Protein AF-A0A1Q7UAX7-F1 (afdb_monomer)

Nearest PDB structures (foldseek):
  2cfx-assembly1_C  TM=7.846E-01  e=9.219E-02  Bacillus subtilis
  2dbb-assembly1_B  TM=7.758E-01  e=1.202E-01  Pyrococcus horikoshii OT3
  7fby-assembly1_A  TM=7.642E-01  e=1.202E-01  Pyrococcus horikoshii OT3
  5duk-assembly1_B  TM=7.261E-0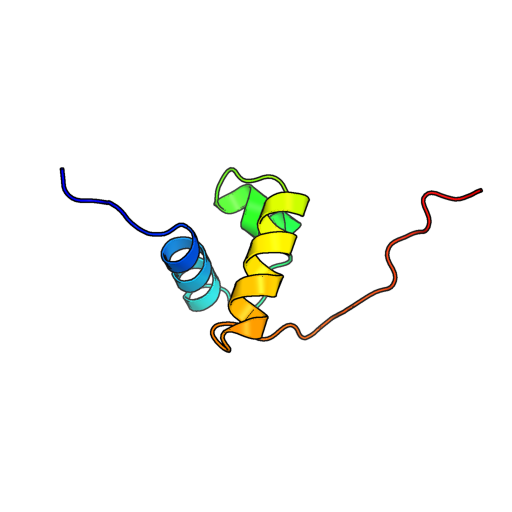1  e=1.791E-01  Thermoplasmatales archaeon SCGC AB-539-N05
  4zzl-assembly1_A  TM=8.138E-01  e=3.800E+00  Pseudomonas aeruginosa

Solvent-accessible surface area (backbone atoms only — not comparable to full-atom values): 4078 Å² total; per-residue (Å²): 142,88,78,84,72,50,71,65,54,55,5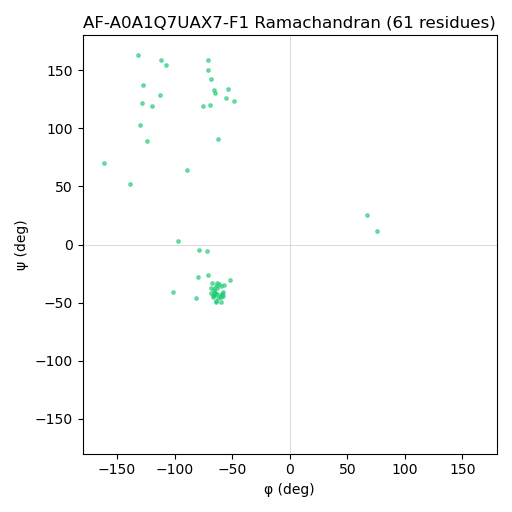3,52,54,51,37,72,77,44,80,81,66,54,44,55,60,48,9,61,75,69,78,42,55,39,72,60,35,45,54,50,52,53,51,36,31,76,72,66,76,46,81,87,86,82,84,78,84,72,78,69,87,70,132

Secondary structure (DSSP, 8-state):
------HHHHHHHHHHH-S---HHHHHHHHT--HHHHHHHHHHHHHTTSS------PPPP---

Foldseek 3Di:
DPDPDPVVNVLLVVCVVPVDDQLPRSCVVVVHDSVVSVVVQVVCVVVVNHDDDDDDPDPDPDD

Mean predicted aligned error: 5.6 Å

Sequence (63 aa):
MDDWWSVDDEILACLAVNPYLTPAELGHKLGMSEPATSSLLALLAAEGKVRLRTVERADSPDR

Radius of gyration: 13.02 Å; Cα contacts (8 Å, |Δi|>4): 36; chains: 1; bounding box: 24×20×49 Å

pLDDT: mean 87.77, std 14.19, range [41.81, 96.62]

Structure (mmCIF, N/CA/C/O backbone):
data_AF-A0A1Q7UAX7-F1
#
_entry.id   AF-A0A1Q7UAX7-F1
#
loop_
_atom_site.group_PDB
_atom_site.id
_atom_site.type_symbol
_atom_site.label_atom_id
_atom_site.label_alt_id
_atom_site.label_comp_id
_atom_site.label_asym_id
_atom_site.label_entity_id
_atom_site.label_seq_id
_atom_site.pdbx_PDB_ins_code
_atom_site.Cartn_x
_atom_site.Cartn_y
_atom_site.Cartn_z
_atom_site.occupancy
_atom_site.B_iso_or_equiv
_atom_site.auth_seq_id
_atom_site.auth_comp_id
_atom_site.auth_asym_id
_atom_site.auth_atom_id
_atom_site.pdbx_PDB_model_num
ATOM 1 N N . MET A 1 1 ? 8.161 10.111 -24.950 1.00 41.81 1 MET A N 1
ATOM 2 C CA . MET A 1 1 ? 8.394 10.216 -23.491 1.00 41.81 1 MET A CA 1
ATOM 3 C C . MET A 1 1 ? 7.071 9.817 -22.867 1.00 41.81 1 MET A C 1
ATOM 5 O O . MET A 1 1 ? 6.314 10.680 -22.459 1.00 41.81 1 MET A O 1
ATOM 9 N N . ASP A 1 2 ? 6.727 8.536 -22.952 1.00 50.47 2 ASP A N 1
ATOM 10 C CA . ASP A 1 2 ? 5.321 8.108 -22.942 1.00 50.47 2 ASP A CA 1
ATOM 11 C C . ASP A 1 2 ? 5.124 6.861 -22.088 1.00 50.47 2 ASP A C 1
ATOM 13 O O . ASP A 1 2 ? 4.582 5.884 -22.568 1.00 50.47 2 ASP A O 1
ATOM 17 N N . ASP A 1 3 ? 5.595 6.893 -20.844 1.00 50.12 3 ASP A N 1
ATOM 18 C CA . ASP A 1 3 ? 5.120 5.980 -19.796 1.00 50.12 3 ASP A CA 1
ATOM 19 C C . ASP A 1 3 ? 5.492 6.575 -18.441 1.00 50.12 3 ASP A C 1
ATOM 21 O O . ASP A 1 3 ? 6.405 6.144 -17.743 1.00 50.12 3 ASP A O 1
ATOM 25 N N . TRP A 1 4 ? 4.815 7.668 -18.099 1.00 54.03 4 TRP A N 1
ATOM 26 C CA . TRP A 1 4 ? 4.816 8.185 -16.737 1.00 54.03 4 TRP A CA 1
ATOM 27 C C . TRP A 1 4 ? 3.669 7.513 -15.986 1.00 54.03 4 TRP A C 1
ATOM 29 O O . TRP A 1 4 ? 2.686 8.158 -15.631 1.00 54.03 4 TRP A O 1
ATOM 39 N N . TRP A 1 5 ? 3.742 6.196 -15.809 1.00 59.06 5 TRP A N 1
ATOM 40 C CA . TRP A 1 5 ? 2.821 5.524 -14.898 1.00 59.06 5 TRP A CA 1
ATOM 41 C C . TRP A 1 5 ? 3.109 6.035 -13.490 1.00 59.06 5 TRP A C 1
ATOM 43 O O . TRP A 1 5 ? 4.270 6.130 -13.079 1.00 59.06 5 TRP A O 1
ATOM 53 N N . SER A 1 6 ? 2.067 6.442 -12.765 1.00 84.25 6 SER A N 1
ATOM 54 C CA . SER A 1 6 ? 2.245 6.735 -11.350 1.00 84.25 6 SER A CA 1
ATOM 55 C C . SER A 1 6 ? 2.520 5.416 -10.636 1.00 84.25 6 SER A C 1
ATOM 57 O O . SER A 1 6 ? 1.891 4.404 -10.940 1.00 84.25 6 SER A O 1
ATOM 59 N N . VAL A 1 7 ? 3.408 5.426 -9.645 1.00 88.31 7 VAL A N 1
ATOM 60 C CA . VAL A 1 7 ? 3.608 4.278 -8.743 1.00 88.31 7 VAL A CA 1
ATOM 61 C C . VAL A 1 7 ? 2.269 3.817 -8.144 1.00 88.31 7 VAL A C 1
ATOM 63 O O . VAL A 1 7 ? 2.055 2.627 -7.923 1.00 88.31 7 VAL A O 1
ATOM 66 N N . ASP A 1 8 ? 1.327 4.744 -7.959 1.00 91.81 8 ASP A N 1
ATOM 67 C CA . ASP A 1 8 ? -0.044 4.447 -7.547 1.00 91.81 8 ASP A CA 1
ATOM 68 C C . ASP A 1 8 ? -0.773 3.518 -8.529 1.00 91.81 8 ASP A C 1
ATOM 70 O O . ASP A 1 8 ? -1.456 2.588 -8.102 1.00 91.81 8 ASP A O 1
ATOM 74 N N . ASP A 1 9 ? -0.625 3.740 -9.837 1.00 93.56 9 ASP A N 1
ATOM 75 C CA . ASP A 1 9 ? -1.282 2.932 -10.866 1.00 93.56 9 ASP A CA 1
ATOM 76 C C . ASP A 1 9 ? -0.698 1.515 -10.900 1.00 93.56 9 ASP A C 1
ATOM 78 O O . ASP A 1 9 ? -1.443 0.543 -11.032 1.00 93.56 9 ASP A O 1
ATOM 82 N N . GLU A 1 10 ? 0.615 1.372 -10.694 1.00 94.06 10 GLU A N 1
ATOM 83 C CA . GLU A 1 10 ? 1.269 0.063 -10.574 1.00 94.06 10 GLU A CA 1
ATOM 84 C C . GLU A 1 10 ? 0.808 -0.698 -9.322 1.00 94.06 10 GLU A C 1
ATOM 86 O O . GLU A 1 10 ? 0.536 -1.904 -9.384 1.00 94.06 10 GLU A O 1
ATOM 91 N N . ILE A 1 11 ? 0.648 0.006 -8.195 1.00 94.94 11 ILE A N 1
ATOM 92 C CA . ILE A 1 11 ? 0.073 -0.549 -6.963 1.00 94.94 11 ILE A CA 1
ATOM 93 C C . ILE A 1 11 ? -1.351 -1.054 -7.224 1.00 94.94 11 ILE A C 1
ATOM 95 O O . ILE A 1 11 ? -1.679 -2.195 -6.883 1.00 94.94 11 ILE A O 1
ATOM 99 N N . LEU A 1 12 ? -2.199 -0.233 -7.849 1.00 95.56 12 LEU A N 1
ATOM 100 C CA . LEU A 1 12 ? -3.586 -0.592 -8.143 1.00 95.56 12 LEU A CA 1
ATOM 101 C C . LEU A 1 12 ? -3.678 -1.747 -9.145 1.00 95.56 12 LEU A C 1
ATOM 103 O O . LEU A 1 12 ? -4.504 -2.642 -8.960 1.00 95.56 12 LEU A O 1
ATOM 107 N N . ALA A 1 13 ? -2.807 -1.785 -10.154 1.00 95.25 13 ALA A N 1
ATOM 108 C CA . ALA A 1 13 ? -2.728 -2.891 -11.103 1.00 95.25 13 ALA A CA 1
ATOM 109 C C . ALA A 1 13 ? -2.328 -4.204 -10.410 1.00 95.25 13 ALA A C 1
ATOM 111 O O . ALA A 1 13 ? -2.951 -5.243 -10.644 1.00 95.25 13 ALA A O 1
ATOM 112 N N . CYS A 1 14 ? -1.353 -4.164 -9.496 1.00 95.38 14 CYS A N 1
ATOM 113 C CA . CYS A 1 14 ? -0.983 -5.329 -8.692 1.00 95.38 14 CYS A CA 1
ATOM 114 C C . CYS A 1 14 ? -2.158 -5.828 -7.840 1.00 95.38 14 CYS A C 1
ATOM 116 O O . CYS A 1 14 ? -2.427 -7.032 -7.811 1.00 95.38 14 CYS A O 1
ATOM 118 N N . LEU A 1 15 ? -2.881 -4.912 -7.188 1.00 95.00 15 LEU A N 1
ATOM 119 C CA . LEU A 1 15 ? -4.035 -5.238 -6.345 1.00 95.00 15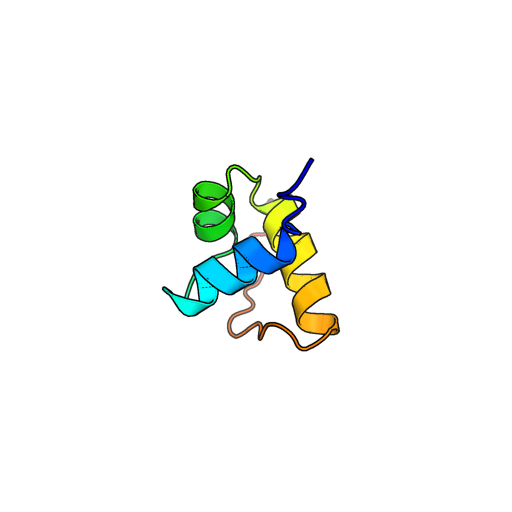 LEU A CA 1
ATOM 120 C C . LEU A 1 15 ? -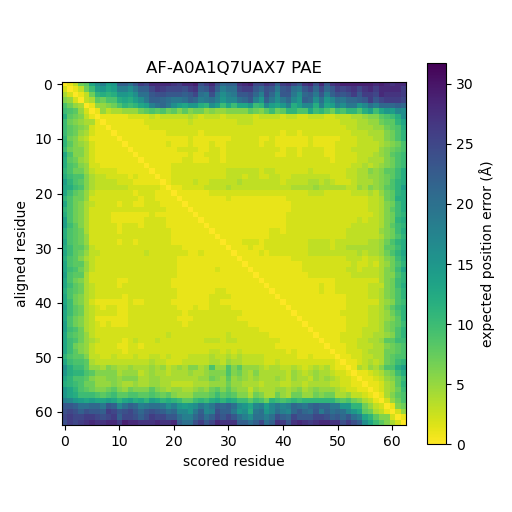5.258 -5.704 -7.148 1.00 95.00 15 LEU A C 1
ATOM 122 O O . LEU A 1 15 ? -6.071 -6.472 -6.636 1.00 95.00 15 LEU A O 1
ATOM 126 N N . ALA A 1 16 ? -5.384 -5.296 -8.412 1.00 95.44 16 ALA A N 1
ATOM 127 C CA . ALA A 1 16 ? -6.415 -5.807 -9.309 1.00 95.44 16 ALA A CA 1
ATOM 128 C C . ALA A 1 16 ? -6.191 -7.290 -9.657 1.00 95.44 16 ALA A C 1
ATOM 130 O O . ALA A 1 16 ? -7.158 -8.035 -9.812 1.00 95.44 16 ALA A O 1
ATOM 131 N N . VAL A 1 17 ? -4.928 -7.728 -9.750 1.00 96.12 17 VAL A N 1
ATOM 132 C CA . VAL A 1 17 ? -4.566 -9.135 -9.997 1.00 96.12 17 VAL A CA 1
ATOM 133 C C . VAL A 1 17 ? -4.606 -9.959 -8.708 1.00 96.12 17 VAL A C 1
ATOM 135 O O . VAL A 1 17 ? -5.161 -11.057 -8.698 1.00 96.12 17 VAL A O 1
ATOM 138 N N . ASN A 1 18 ? -4.031 -9.442 -7.617 1.00 94.00 18 ASN A N 1
ATOM 139 C CA . ASN A 1 18 ? -4.116 -10.047 -6.291 1.00 94.00 18 ASN A CA 1
ATOM 140 C C . ASN A 1 18 ? -4.543 -9.000 -5.246 1.00 94.00 18 ASN A C 1
ATOM 142 O O . ASN A 1 18 ? -3.700 -8.232 -4.781 1.00 94.00 18 ASN A O 1
ATOM 146 N N . PRO A 1 19 ? -5.814 -9.009 -4.805 1.00 91.25 19 PRO A N 1
ATOM 147 C CA . PRO A 1 19 ? -6.336 -8.004 -3.880 1.00 91.25 19 PRO A CA 1
ATOM 148 C C . PRO A 1 19 ? -5.810 -8.142 -2.446 1.00 91.25 19 PRO A C 1
ATOM 150 O O . PRO A 1 19 ? -6.120 -7.297 -1.604 1.00 91.25 19 PRO A O 1
ATOM 153 N N . TYR A 1 20 ? -5.046 -9.199 -2.149 1.00 91.06 20 TYR A N 1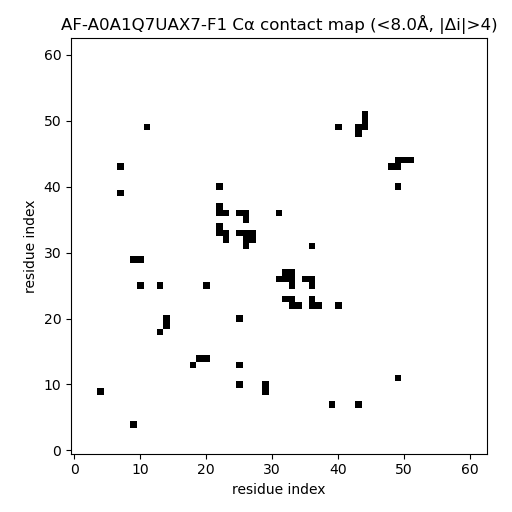
ATOM 154 C CA . TYR A 1 20 ? -4.507 -9.481 -0.823 1.00 91.06 20 TYR A CA 1
ATOM 155 C C . TYR A 1 20 ? -2.985 -9.609 -0.897 1.00 91.06 20 TYR A C 1
ATOM 157 O O . TYR A 1 20 ? -2.441 -10.693 -1.107 1.00 91.06 20 TYR A O 1
ATOM 165 N N . LEU A 1 21 ? -2.312 -8.471 -0.736 1.00 93.56 21 LEU A N 1
ATOM 166 C CA . LEU A 1 21 ? -0.860 -8.368 -0.632 1.00 93.56 21 LEU A CA 1
ATOM 167 C C . LEU A 1 21 ? -0.506 -7.580 0.627 1.00 93.56 21 LEU A C 1
ATOM 169 O O . LEU A 1 21 ? -1.120 -6.551 0.923 1.00 93.56 21 LEU A O 1
ATOM 173 N N . THR A 1 22 ? 0.494 -8.059 1.355 1.00 93.69 22 THR A N 1
ATOM 174 C CA . THR A 1 22 ? 1.144 -7.278 2.410 1.00 93.69 22 THR A CA 1
ATOM 175 C C . THR A 1 22 ? 1.988 -6.152 1.796 1.00 93.69 22 THR A C 1
ATOM 177 O O . THR A 1 22 ? 2.403 -6.253 0.634 1.00 93.69 22 THR A O 1
ATOM 180 N N . PRO A 1 23 ? 2.300 -5.082 2.553 1.00 94.62 23 PRO A N 1
ATOM 181 C CA . PRO A 1 23 ? 3.211 -4.041 2.079 1.00 94.62 23 PRO A CA 1
ATOM 182 C C . PRO A 1 23 ? 4.590 -4.584 1.674 1.00 94.62 23 PRO A C 1
ATOM 184 O O . PRO A 1 23 ? 5.163 -4.108 0.697 1.00 94.62 23 PRO A O 1
ATOM 187 N N . ALA A 1 24 ? 5.095 -5.611 2.367 1.00 94.94 24 ALA A N 1
ATOM 188 C CA . ALA A 1 24 ? 6.357 -6.271 2.036 1.00 94.94 24 ALA A CA 1
ATOM 189 C C . ALA A 1 24 ? 6.310 -6.975 0.670 1.00 94.94 24 ALA A C 1
ATOM 191 O O . ALA A 1 24 ? 7.185 -6.772 -0.172 1.00 94.94 24 ALA A O 1
ATOM 192 N N . GLU A 1 25 ? 5.271 -7.780 0.423 1.00 96.25 25 GLU A N 1
ATOM 193 C CA . GLU A 1 25 ? 5.103 -8.496 -0.849 1.00 96.25 25 GLU A CA 1
ATOM 194 C C . GLU A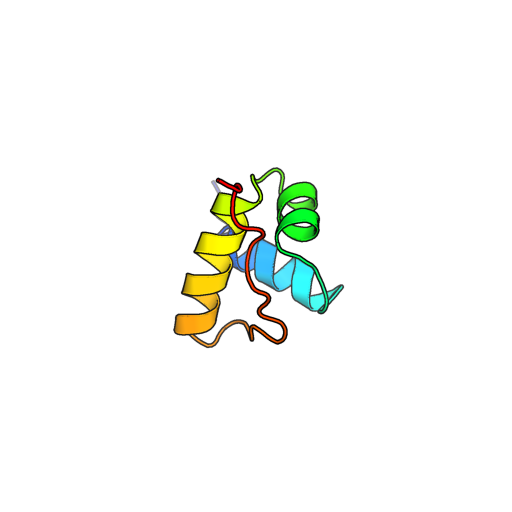 1 25 ? 4.897 -7.535 -2.019 1.00 96.25 25 GLU A C 1
ATOM 196 O O . GLU A 1 25 ? 5.452 -7.739 -3.102 1.00 96.25 25 GLU A O 1
ATOM 201 N N . LEU A 1 26 ? 4.097 -6.487 -1.806 1.00 95.62 26 LEU A N 1
ATOM 202 C CA . LEU A 1 26 ? 3.841 -5.472 -2.819 1.00 95.62 26 LEU A CA 1
ATOM 203 C C . LEU A 1 26 ? 5.112 -4.668 -3.120 1.00 95.62 26 LEU A C 1
ATOM 205 O O . LEU A 1 26 ? 5.461 -4.504 -4.286 1.00 95.62 26 LEU A O 1
ATOM 209 N N . GLY A 1 27 ? 5.849 -4.253 -2.086 1.00 95.44 27 GLY A N 1
ATOM 210 C CA . GLY A 1 27 ? 7.125 -3.562 -2.246 1.00 95.44 27 GLY A CA 1
ATOM 211 C C . GLY A 1 27 ? 8.141 -4.410 -3.007 1.00 95.44 27 GLY A C 1
ATOM 212 O O . GLY A 1 27 ? 8.738 -3.937 -3.969 1.00 95.44 27 GLY A O 1
ATOM 213 N N . HIS A 1 28 ? 8.260 -5.698 -2.673 1.00 96.44 28 HIS A N 1
ATOM 214 C CA . HIS A 1 28 ? 9.139 -6.621 -3.393 1.00 96.44 28 HIS A CA 1
ATOM 215 C C . HIS A 1 28 ? 8.793 -6.727 -4.888 1.00 96.44 28 HIS A C 1
ATOM 217 O O . HIS A 1 28 ? 9.693 -6.703 -5.725 1.00 96.44 28 HIS A O 1
ATOM 223 N N . LYS A 1 29 ? 7.499 -6.799 -5.234 1.00 95.25 29 LYS A N 1
ATOM 224 C CA . LYS A 1 29 ? 7.036 -6.841 -6.633 1.00 95.25 29 LYS A CA 1
ATOM 225 C C . LYS A 1 29 ? 7.370 -5.569 -7.412 1.00 95.25 29 LYS A C 1
ATOM 227 O O . LYS A 1 29 ? 7.662 -5.664 -8.599 1.00 95.25 29 LYS A O 1
ATOM 232 N N . LEU A 1 30 ? 7.324 -4.417 -6.747 1.00 93.31 30 LEU A N 1
ATOM 233 C CA . LEU A 1 30 ? 7.521 -3.097 -7.352 1.00 93.31 30 LEU A CA 1
ATOM 234 C C . LEU A 1 30 ? 8.959 -2.565 -7.205 1.00 93.31 30 LEU A C 1
ATOM 236 O O . LEU A 1 30 ? 9.248 -1.441 -7.598 1.00 93.31 30 LEU A O 1
ATOM 240 N N . GLY A 1 31 ? 9.878 -3.343 -6.619 1.00 95.00 31 GLY A N 1
ATOM 241 C CA . GLY A 1 31 ? 11.251 -2.891 -6.360 1.00 95.00 31 GLY A CA 1
ATOM 242 C C . GLY A 1 31 ? 11.349 -1.779 -5.307 1.00 95.00 31 GLY A C 1
ATOM 243 O O . GLY A 1 31 ? 12.303 -1.002 -5.307 1.00 95.00 31 GLY A O 1
ATOM 244 N N . MET A 1 32 ? 10.369 -1.695 -4.407 1.00 95.00 32 MET A N 1
ATOM 245 C CA . MET A 1 32 ? 10.261 -0.685 -3.358 1.00 95.00 32 MET A CA 1
ATOM 246 C C . MET A 1 32 ? 10.557 -1.269 -1.979 1.00 95.00 32 MET A C 1
ATOM 248 O O . MET A 1 32 ? 10.345 -2.453 -1.712 1.00 95.00 32 MET A O 1
ATOM 252 N N . SER A 1 33 ? 11.005 -0.415 -1.059 1.00 96.00 33 SER A N 1
ATOM 253 C CA . SER A 1 33 ? 11.101 -0.810 0.343 1.00 96.00 33 SER A CA 1
ATOM 254 C C . SER A 1 33 ? 9.708 -0.937 0.964 1.00 96.00 33 SER A C 1
ATOM 256 O O . SER A 1 33 ? 8.767 -0.221 0.602 1.00 96.00 33 SER A O 1
ATOM 258 N N . GLU A 1 34 ? 9.576 -1.828 1.941 1.00 95.50 34 GLU A N 1
ATOM 259 C CA . GLU A 1 34 ? 8.326 -2.010 2.678 1.00 95.50 34 GLU A CA 1
ATOM 260 C C . GLU A 1 34 ? 7.838 -0.712 3.364 1.00 95.50 34 GLU A C 1
ATOM 262 O O . GLU A 1 34 ? 6.667 -0.377 3.192 1.00 95.50 34 GLU A O 1
ATOM 267 N N . PRO A 1 35 ? 8.680 0.101 4.043 1.00 94.94 35 PRO A N 1
ATOM 268 C CA . PRO A 1 35 ? 8.220 1.360 4.640 1.00 94.94 35 PRO A CA 1
ATOM 269 C C . PRO A 1 35 ? 7.704 2.386 3.621 1.00 94.94 35 PRO A C 1
ATOM 271 O O . PRO A 1 35 ? 6.719 3.082 3.887 1.00 94.94 35 PRO A O 1
ATOM 274 N N . ALA A 1 36 ? 8.342 2.480 2.448 1.00 94.81 36 ALA A N 1
ATOM 275 C CA . ALA A 1 36 ? 7.878 3.360 1.375 1.00 94.81 36 ALA A CA 1
ATOM 276 C C . ALA A 1 36 ? 6.517 2.891 0.842 1.00 94.81 36 ALA A C 1
ATOM 278 O O . ALA A 1 36 ? 5.595 3.692 0.694 1.00 94.81 36 ALA A O 1
ATOM 279 N N . THR A 1 37 ? 6.372 1.579 0.646 1.00 95.75 37 THR A N 1
ATOM 280 C CA . THR A 1 37 ? 5.122 0.955 0.197 1.00 95.75 37 THR A CA 1
ATOM 281 C C . THR A 1 37 ? 3.994 1.183 1.206 1.00 95.75 37 THR A C 1
ATOM 283 O O . THR A 1 37 ? 2.913 1.628 0.829 1.00 95.75 37 THR A O 1
ATOM 286 N N . SER A 1 38 ? 4.253 0.976 2.500 1.00 95.19 38 SER A N 1
ATOM 287 C CA . SER A 1 38 ? 3.298 1.255 3.582 1.00 95.19 38 SER A CA 1
ATOM 288 C C . SER A 1 38 ? 2.846 2.717 3.605 1.00 95.19 38 SER A C 1
ATOM 290 O O . SER A 1 38 ? 1.661 2.994 3.791 1.00 95.19 38 SER A O 1
ATOM 292 N N . SER A 1 39 ? 3.768 3.655 3.374 1.00 95.00 39 SER A N 1
ATOM 293 C CA . SER A 1 39 ? 3.453 5.090 3.340 1.00 95.00 39 SER A CA 1
ATOM 294 C C . SER A 1 39 ? 2.528 5.444 2.171 1.00 95.00 39 SER A C 1
ATOM 296 O O . SER A 1 39 ? 1.552 6.169 2.356 1.00 95.00 39 SER A O 1
ATOM 298 N N . LEU A 1 40 ? 2.786 4.889 0.983 1.00 95.25 40 LEU A N 1
ATOM 299 C CA . LEU A 1 40 ? 1.930 5.088 -0.191 1.00 95.25 40 LEU A CA 1
ATOM 300 C C . LEU A 1 40 ? 0.554 4.447 -0.015 1.00 95.25 40 LEU A C 1
ATOM 302 O O . LEU A 1 40 ? -0.460 5.081 -0.292 1.00 95.25 40 LEU A O 1
ATOM 306 N N . LEU A 1 41 ? 0.493 3.224 0.517 1.00 95.56 41 LEU A N 1
ATOM 307 C CA . LEU A 1 41 ? -0.777 2.559 0.806 1.00 95.56 41 LEU A CA 1
ATOM 308 C C . LEU A 1 41 ? -1.635 3.362 1.794 1.00 95.56 41 LEU A C 1
ATOM 310 O O . LEU A 1 41 ? -2.855 3.405 1.636 1.00 95.56 41 LEU A O 1
ATOM 314 N N . ALA A 1 42 ? -1.024 4.029 2.777 1.00 95.69 42 ALA A N 1
ATOM 315 C CA . ALA A 1 42 ? -1.740 4.918 3.689 1.00 95.69 42 ALA A CA 1
ATOM 316 C C . ALA A 1 42 ? -2.334 6.143 2.968 1.00 95.69 42 ALA A C 1
ATOM 318 O O . ALA A 1 42 ? -3.487 6.495 3.224 1.00 95.69 42 ALA A O 1
ATOM 319 N N . LEU A 1 43 ? -1.590 6.759 2.039 1.00 95.88 43 LEU A N 1
ATOM 320 C CA . LEU A 1 43 ? -2.086 7.872 1.217 1.00 95.88 43 LEU A CA 1
ATOM 321 C C . LEU A 1 43 ? -3.234 7.427 0.305 1.00 95.88 43 LEU A C 1
ATOM 323 O O . LEU A 1 43 ? -4.309 8.023 0.320 1.00 95.88 43 LEU A O 1
ATOM 327 N N . LEU A 1 44 ? -3.057 6.317 -0.410 1.00 95.94 44 LEU A N 1
ATOM 328 C CA . LEU A 1 44 ? -4.087 5.748 -1.279 1.00 95.94 44 LEU A CA 1
ATOM 329 C C . LEU A 1 44 ? -5.348 5.351 -0.503 1.00 95.94 44 LEU A C 1
ATOM 331 O O . LEU A 1 44 ? -6.460 5.468 -1.020 1.00 95.94 44 LEU A O 1
ATOM 335 N N . ALA A 1 45 ? -5.200 4.890 0.741 1.00 96.31 45 ALA A N 1
ATOM 336 C CA . ALA A 1 45 ? -6.331 4.601 1.612 1.00 96.31 45 ALA A CA 1
ATOM 337 C C . ALA A 1 45 ? -7.068 5.881 2.027 1.00 96.31 45 ALA A C 1
ATOM 339 O O . ALA A 1 45 ? -8.299 5.902 2.015 1.00 96.31 45 ALA A O 1
ATOM 340 N N . ALA A 1 46 ? -6.335 6.955 2.345 1.00 96.62 46 ALA A N 1
ATOM 341 C CA . ALA A 1 46 ? -6.919 8.261 2.648 1.00 96.62 46 ALA A CA 1
ATOM 342 C C . ALA A 1 46 ? -7.679 8.853 1.444 1.00 96.62 46 ALA A C 1
ATOM 344 O O . ALA A 1 46 ? -8.715 9.490 1.623 1.00 96.62 46 ALA A O 1
ATOM 345 N N . GLU A 1 47 ? -7.215 8.580 0.224 1.00 96.12 47 GLU A N 1
ATOM 346 C CA . GLU A 1 47 ? -7.890 8.942 -1.030 1.00 96.12 47 GLU A CA 1
ATOM 347 C C . GLU A 1 47 ? -9.050 7.999 -1.407 1.00 96.12 47 GLU A C 1
ATOM 349 O O . GLU A 1 47 ? -9.750 8.235 -2.391 1.00 96.12 47 GLU A O 1
ATOM 354 N N . GLY A 1 48 ? -9.268 6.917 -0.650 1.00 96.31 48 GLY A N 1
ATOM 355 C CA . GLY A 1 48 ? -10.323 5.934 -0.909 1.00 96.31 48 GLY A CA 1
ATOM 356 C C . GLY A 1 48 ? -10.040 4.973 -2.070 1.00 96.31 48 GLY A C 1
ATOM 357 O O . GLY A 1 48 ? -10.940 4.243 -2.487 1.00 96.31 48 GLY A O 1
ATOM 358 N N . LYS A 1 49 ? -8.805 4.944 -2.582 1.00 95.56 49 LYS A N 1
ATOM 359 C CA . LYS A 1 49 ? -8.380 4.084 -3.699 1.00 95.56 49 LYS A CA 1
ATOM 360 C C . LYS A 1 49 ? -8.081 2.647 -3.265 1.00 95.56 49 LYS A C 1
ATOM 362 O O . LYS A 1 49 ? -8.257 1.719 -4.048 1.00 95.56 49 LYS A O 1
ATOM 367 N N . VAL A 1 50 ? -7.669 2.446 -2.012 1.00 94.88 50 VAL A N 1
ATOM 368 C CA . VAL A 1 50 ? -7.468 1.115 -1.412 1.00 94.88 50 VAL A CA 1
ATOM 369 C C . VAL A 1 50 ? -8.127 1.029 -0.037 1.00 94.88 50 VAL A C 1
ATOM 371 O O . VAL A 1 50 ? -8.461 2.038 0.580 1.00 94.88 50 VAL A O 1
ATOM 374 N N . ARG A 1 51 ? -8.325 -0.194 0.468 1.00 93.00 51 ARG A N 1
ATOM 375 C CA . ARG A 1 51 ? -8.861 -0.441 1.816 1.00 93.00 51 ARG A CA 1
ATOM 376 C C . ARG A 1 51 ? -7.856 -1.232 2.641 1.00 93.00 51 ARG A C 1
ATOM 378 O O . ARG A 1 51 ? -7.566 -2.379 2.310 1.00 93.00 51 ARG A O 1
ATOM 385 N N . LEU A 1 52 ? -7.402 -0.659 3.752 1.00 90.38 52 LEU A N 1
ATOM 386 C CA . LEU A 1 52 ? -6.624 -1.383 4.757 1.00 90.38 52 LEU A CA 1
ATOM 387 C C . LEU A 1 52 ? -7.577 -2.281 5.564 1.00 90.38 52 LEU A C 1
ATOM 389 O O . LEU A 1 52 ? -8.535 -1.786 6.156 1.00 90.38 52 LEU A O 1
ATOM 393 N N . ARG A 1 53 ? -7.368 -3.605 5.539 1.00 86.81 53 ARG A N 1
ATOM 394 C CA . ARG A 1 53 ? -8.233 -4.580 6.242 1.00 86.81 53 ARG A CA 1
ATOM 395 C C . ARG A 1 53 ? -7.642 -5.077 7.552 1.00 86.81 53 ARG A C 1
ATOM 397 O O . ARG A 1 53 ? -8.378 -5.230 8.520 1.00 86.81 53 ARG A O 1
ATOM 404 N N . THR A 1 54 ? -6.340 -5.330 7.560 1.00 85.19 54 THR A N 1
ATOM 405 C CA . THR A 1 54 ? -5.616 -5.814 8.732 1.00 85.19 54 THR A CA 1
ATOM 406 C C . THR A 1 54 ? -4.673 -4.716 9.180 1.00 85.19 54 THR A C 1
ATOM 408 O O . THR A 1 54 ? -3.927 -4.166 8.374 1.00 85.19 54 THR A O 1
ATOM 411 N N . VAL A 1 55 ? -4.738 -4.389 10.463 1.00 85.00 55 VAL A N 1
ATOM 412 C CA . VAL A 1 55 ? -3.773 -3.535 11.145 1.00 85.00 55 VAL A CA 1
ATOM 413 C C 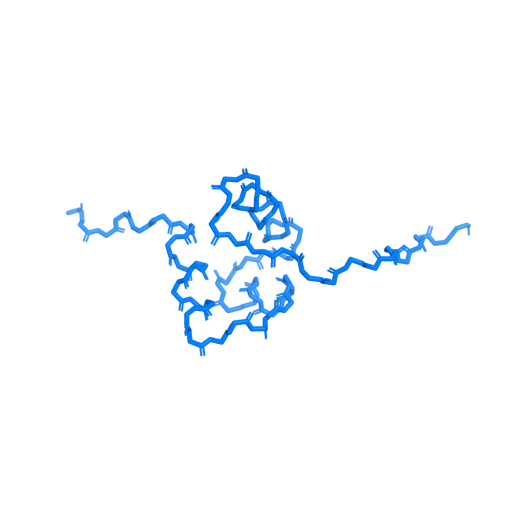. VAL A 1 55 ? -3.361 -4.316 12.372 1.00 85.00 55 VAL A C 1
ATOM 415 O O . VAL A 1 55 ? -4.208 -4.700 13.178 1.00 85.00 55 VAL A O 1
ATOM 418 N N . GLU A 1 56 ? -2.075 -4.583 12.488 1.00 88.19 56 GLU A N 1
ATOM 419 C CA . GLU A 1 56 ? -1.503 -5.241 13.649 1.00 88.19 56 GLU A CA 1
ATOM 420 C C . GLU A 1 56 ? -0.624 -4.262 14.415 1.00 88.19 56 GLU A C 1
ATOM 422 O O . GLU A 1 56 ? -0.189 -3.229 13.898 1.00 88.19 56 GLU A O 1
ATOM 427 N N . ARG A 1 57 ? -0.391 -4.565 15.689 1.00 89.00 57 ARG A N 1
ATOM 428 C CA . ARG A 1 57 ? 0.604 -3.836 16.460 1.00 89.00 57 ARG A CA 1
ATOM 429 C C . ARG A 1 57 ? 1.964 -4.214 15.885 1.00 89.00 57 ARG A C 1
ATOM 431 O O . ARG A 1 57 ? 2.315 -5.385 15.933 1.00 89.00 57 ARG A O 1
ATOM 438 N N . ALA A 1 58 ? 2.715 -3.230 15.393 1.00 81.88 58 ALA A N 1
ATOM 439 C CA . ALA A 1 58 ? 4.119 -3.445 15.078 1.00 81.88 58 ALA A CA 1
ATOM 440 C C . ALA A 1 58 ? 4.806 -4.018 16.318 1.00 81.88 58 ALA A C 1
ATOM 442 O O . ALA A 1 58 ? 4.586 -3.505 17.428 1.00 81.88 58 ALA A O 1
ATOM 443 N N . ASP A 1 59 ? 5.615 -5.059 16.130 1.00 79.88 59 ASP A N 1
ATOM 444 C CA . ASP A 1 59 ? 6.500 -5.519 17.188 1.00 79.88 59 ASP A CA 1
ATOM 445 C C . ASP A 1 59 ? 7.219 -4.289 17.729 1.00 79.88 59 ASP A C 1
ATOM 447 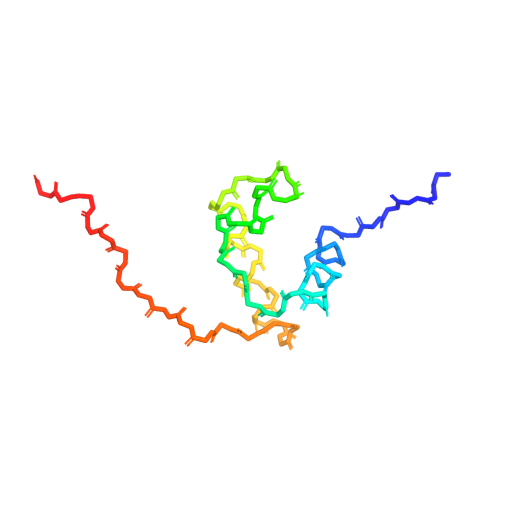O O . ASP A 1 59 ? 7.798 -3.492 16.983 1.00 79.88 59 ASP A O 1
ATOM 451 N N . SER A 1 60 ? 7.087 -4.059 19.036 1.00 64.06 60 SER A N 1
ATOM 452 C CA . SER A 1 60 ? 7.930 -3.065 19.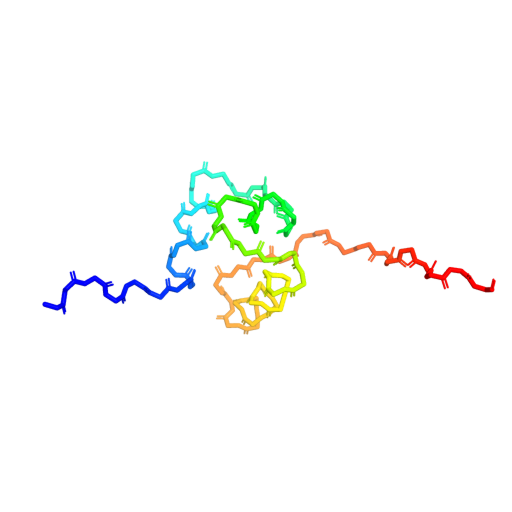673 1.00 64.06 60 SER A CA 1
ATOM 453 C C . SER A 1 60 ? 9.363 -3.496 19.345 1.00 64.06 60 SER A C 1
ATOM 455 O O . SER A 1 60 ? 9.672 -4.664 19.583 1.00 64.06 60 SER A O 1
ATOM 457 N N . PRO A 1 61 ? 10.222 -2.635 18.761 1.00 62.59 61 PRO A N 1
ATOM 458 C CA . PRO A 1 61 ? 11.652 -2.895 18.787 1.00 62.59 61 PRO A CA 1
ATOM 459 C C . PRO A 1 61 ? 11.998 -2.878 20.275 1.00 62.59 61 PRO A C 1
ATOM 461 O O . PRO A 1 61 ? 12.080 -1.815 20.884 1.00 62.59 61 PRO A O 1
ATOM 464 N N . ASP A 1 62 ? 11.927 -4.046 20.900 1.00 63.59 62 ASP A N 1
ATOM 465 C CA . ASP A 1 62 ? 11.691 -4.150 22.331 1.00 63.59 62 ASP A CA 1
ATOM 466 C C . ASP A 1 62 ? 12.889 -3.556 23.087 1.00 63.59 62 ASP A C 1
ATOM 468 O O . ASP A 1 62 ? 14.036 -3.809 22.731 1.00 63.59 62 ASP A O 1
ATOM 472 N N . ARG A 1 63 ? 12.560 -2.718 24.074 1.00 48.31 63 ARG A N 1
ATOM 473 C CA . ARG A 1 63 ? 13.172 -2.586 25.405 1.00 48.31 63 ARG A CA 1
ATOM 474 C C . ARG A 1 63 ? 14.690 -2.732 25.585 1.00 48.31 63 ARG A C 1
ATOM 476 O O . ARG A 1 63 ? 15.223 -3.850 25.434 1.00 48.31 63 ARG A O 1
#